Protein AF-A0A660A4K5-F1 (afdb_monomer)

Nearest PDB structures (foldseek):
  3l0a-assembly1_A  TM=9.229E-01  e=5.575E-05  Agathobacter rectalis ATCC 33656
  3zqm-assembly1_H  TM=3.254E-01  e=5.434E+00  Bacillus phage SF6

Secondary structure (DSSP, 8-state):
-HHHHHHHHHHHHHSS----EEEEE-SSSSPPEEEEE---HHHHHHHHHHHHHHHHHHHHHHTTSSPPPP-SSSHHHHHTS--------

Solvent-accessible surface area (backbone atoms only — not comparable to full-atom values): 5670 Å² total; per-residue (Å²): 87,72,61,40,56,52,39,53,54,48,28,72,72,67,75,47,93,73,83,54,66,48,77,46,68,51,94,54,89,80,63,51,78,46,82,46,74,68,78,64,59,67,64,33,49,54,34,50,54,55,43,62,74,45,47,61,59,53,50,33,34,74,73,64,76,38,84,82,81,80,83,71,74,50,70,70,42,57,74,68,47,78,77,75,86,72,83,85,130

Radius of gyration: 20.6 Å; Cα contacts (8 Å, |Δi|>4): 58; chains: 1; bounding box: 62×34×47 Å

Foldseek 3Di:
DVQLVVQVVCCVVPVDGDWDWDWDWDPDVVIDTDIDTDPPPVVSVVVVVVCVVCVVVVVCCVVVVDPDDDPCPDPVNVVPDDPPVDDDD

Mean predicted aligned error: 7.1 Å

Sequence (89 aa):
LQMAAYKTMLEAKYNKPFEPIIYAVTKETPPDTRAIRIQNVDAMQNELDSLAQSIKRLDDVKKGIEKPKPCGKCEYCRQNKLSVRVEIF

Organism: Streptococcus pyogenes (NCBI:txid1314)

Structure (mmCIF, N/CA/C/O backbone):
data_AF-A0A660A4K5-F1
#
_entry.id   AF-A0A660A4K5-F1
#
loop_
_atom_site.group_PDB
_atom_site.id
_atom_site.type_symbol
_atom_site.label_atom_id
_atom_site.label_alt_id
_atom_site.label_comp_id
_atom_site.label_asym_id
_atom_site.label_entity_id
_atom_site.label_seq_id
_atom_site.pdbx_PDB_ins_code
_atom_site.Cartn_x
_atom_site.Cartn_y
_atom_site.Cartn_z
_atom_site.occupancy
_atom_site.B_iso_or_equiv
_atom_site.auth_seq_id
_atom_site.auth_comp_id
_atom_site.auth_asym_id
_atom_site.auth_atom_id
_atom_site.pdbx_PDB_model_num
ATOM 1 N N . LEU A 1 1 ? -0.607 5.221 -2.031 1.00 82.62 1 LEU A N 1
ATOM 2 C CA . LEU A 1 1 ? -0.067 4.886 -0.693 1.00 82.62 1 LEU A CA 1
ATOM 3 C C . LEU A 1 1 ? 1.299 4.186 -0.672 1.00 82.62 1 LEU A C 1
ATOM 5 O O . LEU A 1 1 ? 2.228 4.736 -0.097 1.00 82.62 1 LEU A O 1
ATOM 9 N N . GLN A 1 2 ? 1.445 2.978 -1.243 1.00 87.12 2 GLN A N 1
ATOM 10 C CA . GLN A 1 2 ? 2.622 2.110 -1.017 1.00 87.12 2 GLN A CA 1
ATOM 11 C C . GLN A 1 2 ? 3.968 2.812 -1.267 1.00 87.12 2 GLN A C 1
ATOM 13 O O . GLN A 1 2 ? 4.833 2.814 -0.397 1.00 87.12 2 GLN A O 1
ATOM 18 N N . MET A 1 3 ? 4.129 3.441 -2.433 1.00 91.06 3 MET A N 1
ATOM 19 C CA . MET A 1 3 ? 5.373 4.130 -2.795 1.00 91.06 3 MET A CA 1
ATOM 20 C C . MET A 1 3 ? 5.694 5.299 -1.856 1.00 91.06 3 MET A C 1
ATOM 22 O O . MET A 1 3 ? 6.852 5.470 -1.488 1.00 91.06 3 MET A O 1
ATOM 26 N N . ALA A 1 4 ? 4.678 6.052 -1.421 1.00 90.06 4 ALA A N 1
ATOM 27 C CA . ALA A 1 4 ? 4.843 7.159 -0.483 1.00 90.06 4 ALA A CA 1
ATOM 28 C C . ALA A 1 4 ? 5.376 6.659 0.867 1.00 90.06 4 ALA A C 1
ATOM 30 O O . ALA A 1 4 ? 6.387 7.156 1.350 1.00 90.06 4 ALA A O 1
ATOM 31 N N . ALA A 1 5 ? 4.774 5.597 1.416 1.00 90.88 5 ALA A N 1
ATOM 32 C CA . ALA A 1 5 ? 5.219 4.997 2.672 1.00 90.88 5 ALA A CA 1
ATOM 33 C C . ALA A 1 5 ? 6.674 4.495 2.595 1.00 90.88 5 ALA A C 1
ATOM 35 O O . ALA A 1 5 ? 7.478 4.795 3.476 1.00 90.88 5 ALA A O 1
ATOM 36 N N . TYR A 1 6 ? 7.041 3.767 1.531 1.00 91.94 6 TYR A N 1
ATOM 37 C CA . TYR A 1 6 ? 8.417 3.286 1.354 1.00 91.94 6 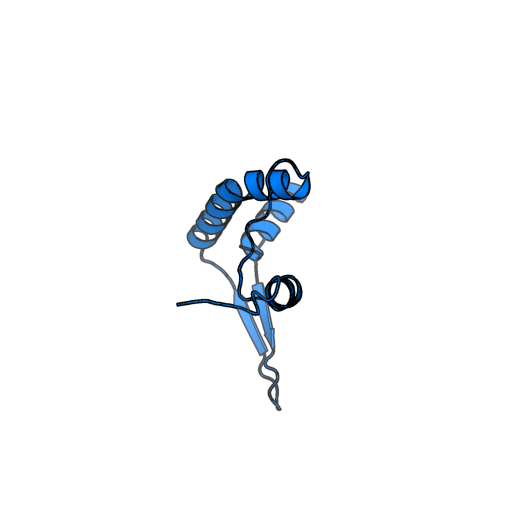TYR A CA 1
ATOM 38 C C . TYR A 1 6 ? 9.420 4.422 1.194 1.00 91.94 6 TYR A C 1
ATOM 40 O O . TYR A 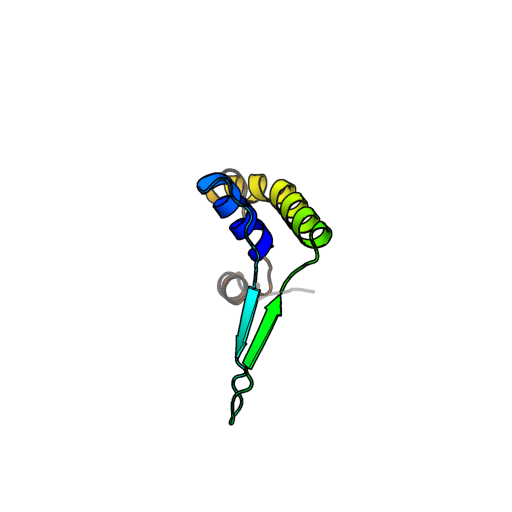1 6 ? 10.462 4.392 1.846 1.00 91.94 6 TYR A O 1
ATOM 48 N N . LYS A 1 7 ? 9.105 5.422 0.365 1.00 91.50 7 LYS A N 1
ATOM 49 C CA . LYS A 1 7 ? 9.956 6.596 0.176 1.00 91.50 7 LYS A CA 1
ATOM 50 C C . LYS A 1 7 ? 10.230 7.275 1.519 1.00 91.50 7 LYS A C 1
ATOM 52 O O . LYS A 1 7 ? 11.390 7.397 1.894 1.00 91.50 7 LYS A O 1
ATOM 57 N N . THR A 1 8 ? 9.187 7.598 2.286 1.00 91.19 8 THR A N 1
ATOM 58 C CA . THR A 1 8 ? 9.322 8.252 3.597 1.00 91.19 8 THR A CA 1
ATOM 59 C C . THR A 1 8 ? 10.179 7.437 4.569 1.00 91.19 8 THR A C 1
ATOM 61 O O . THR A 1 8 ? 11.080 7.986 5.198 1.00 91.19 8 THR A O 1
ATOM 64 N N . MET A 1 9 ? 9.955 6.122 4.678 1.00 93.62 9 MET A N 1
ATOM 65 C CA . MET A 1 9 ? 10.746 5.268 5.578 1.00 93.62 9 MET A CA 1
ATOM 66 C C . MET A 1 9 ? 12.222 5.175 5.164 1.00 93.62 9 MET A C 1
ATOM 68 O O . MET A 1 9 ? 13.106 5.163 6.020 1.00 93.62 9 MET A O 1
ATOM 72 N N . LEU A 1 10 ? 12.502 5.084 3.861 1.00 95.19 10 LEU A N 1
ATOM 73 C CA . LEU A 1 10 ? 13.867 4.981 3.344 1.00 95.19 10 LEU A CA 1
ATOM 74 C C . LEU A 1 10 ? 14.620 6.306 3.473 1.00 95.19 10 LEU A C 1
ATOM 76 O O . LEU A 1 10 ? 15.770 6.306 3.909 1.00 95.19 10 LEU A O 1
ATOM 80 N N . GLU A 1 11 ? 13.974 7.425 3.154 1.00 94.94 11 GLU A N 1
ATOM 81 C CA . GLU A 1 11 ? 14.550 8.761 3.320 1.00 94.94 11 GLU A CA 1
ATOM 82 C C . GLU A 1 11 ? 14.849 9.045 4.798 1.00 94.94 11 GLU A C 1
ATOM 84 O O . GLU A 1 11 ? 15.953 9.484 5.113 1.00 94.94 11 GLU A O 1
ATOM 89 N N . ALA A 1 12 ? 13.944 8.679 5.715 1.00 94.69 12 ALA A N 1
ATOM 90 C CA . ALA A 1 12 ? 14.170 8.807 7.157 1.00 94.69 12 ALA A CA 1
ATOM 91 C C . ALA A 1 12 ? 15.331 7.933 7.667 1.00 94.69 12 ALA A C 1
ATOM 93 O O . ALA A 1 12 ? 16.082 8.348 8.547 1.00 94.69 12 ALA A O 1
ATOM 94 N N . LYS A 1 13 ? 15.500 6.721 7.121 1.00 97.12 13 LYS A N 1
ATOM 95 C CA . LYS A 1 13 ? 16.556 5.788 7.542 1.00 97.12 13 LYS A CA 1
ATOM 96 C C . LYS A 1 13 ? 17.938 6.155 7.000 1.00 97.12 13 LYS A C 1
ATO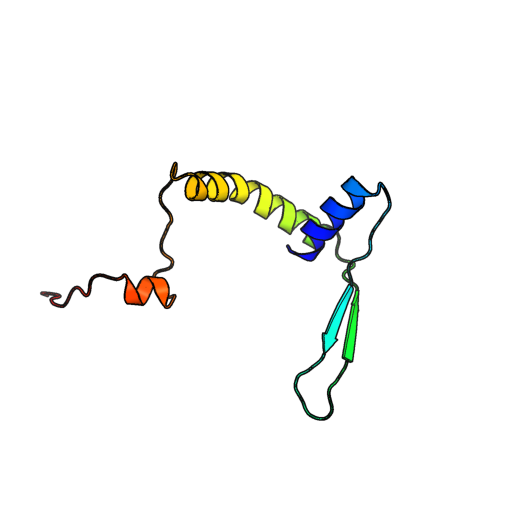M 98 O O . LYS A 1 13 ? 18.932 5.970 7.696 1.00 97.12 13 LYS A O 1
ATOM 103 N N . TYR A 1 14 ? 18.012 6.588 5.745 1.00 96.69 14 TYR A N 1
ATOM 104 C CA . TYR A 1 14 ? 19.278 6.762 5.024 1.00 96.69 14 TYR A CA 1
ATOM 105 C C . TYR A 1 14 ? 19.646 8.226 4.766 1.00 96.69 14 TYR A C 1
ATOM 107 O O . TYR A 1 14 ? 20.709 8.477 4.203 1.00 96.69 14 TYR A O 1
ATOM 115 N N . ASN A 1 15 ? 18.786 9.172 5.154 1.00 94.81 15 ASN A N 1
ATOM 116 C CA . ASN A 1 15 ? 18.992 10.614 5.030 1.00 94.81 15 ASN A CA 1
ATOM 117 C C . ASN A 1 15 ? 19.427 11.055 3.618 1.00 94.81 15 ASN A C 1
AT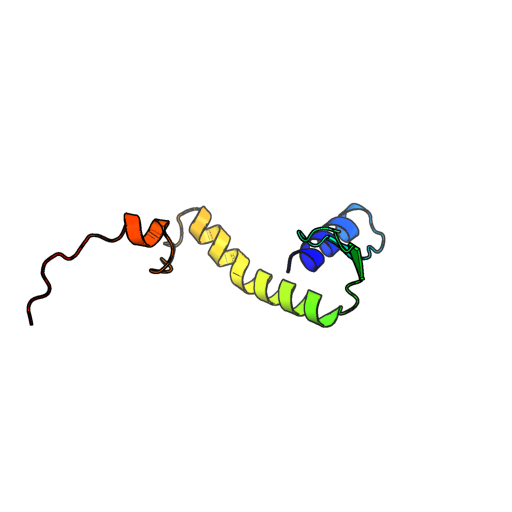OM 119 O O . ASN A 1 15 ? 20.323 11.881 3.446 1.00 94.81 15 ASN A O 1
ATOM 123 N N . LYS A 1 16 ? 18.816 10.451 2.593 1.00 94.88 16 LYS A N 1
ATOM 124 C CA . LYS A 1 16 ? 19.064 10.728 1.172 1.00 94.88 16 LYS A CA 1
ATOM 125 C C . LYS A 1 16 ? 17.768 10.571 0.377 1.00 94.88 16 LYS A C 1
ATOM 127 O O . LYS A 1 16 ? 16.952 9.751 0.795 1.00 94.88 16 LYS A O 1
ATOM 132 N N . PRO A 1 17 ? 17.587 11.276 -0.752 1.00 90.19 17 PRO A N 1
ATOM 133 C CA . PRO A 1 17 ? 16.370 11.173 -1.551 1.00 90.19 17 PRO A CA 1
ATOM 134 C C . PRO A 1 17 ? 16.239 9.800 -2.223 1.00 90.19 17 PRO A C 1
ATOM 136 O O . PRO A 1 17 ? 17.236 9.209 -2.650 1.00 90.19 17 PRO A O 1
ATOM 139 N N . PHE A 1 18 ? 15.002 9.314 -2.357 1.00 91.38 18 PHE A N 1
ATOM 140 C CA . PHE A 1 18 ? 14.678 8.087 -3.090 1.00 91.38 18 PHE A CA 1
ATOM 141 C C . PHE A 1 18 ? 13.612 8.324 -4.157 1.00 91.38 18 PHE A C 1
ATOM 143 O O . PHE A 1 18 ? 12.652 9.072 -3.966 1.00 91.38 18 PHE A O 1
ATOM 150 N N . GLU A 1 19 ? 13.760 7.613 -5.274 1.00 90.44 19 GLU A N 1
ATOM 151 C CA . GLU A 1 19 ? 12.841 7.680 -6.401 1.00 90.44 19 GLU A CA 1
ATOM 152 C C . GLU A 1 19 ? 12.075 6.359 -6.577 1.00 90.44 19 GLU A C 1
ATOM 154 O O . GLU A 1 19 ? 12.687 5.327 -6.866 1.00 90.44 19 GLU A O 1
ATOM 159 N N . PRO A 1 20 ? 10.742 6.360 -6.399 1.00 91.06 20 PRO A N 1
ATOM 160 C CA . PRO A 1 20 ? 9.935 5.164 -6.584 1.00 91.06 20 PRO A CA 1
ATOM 161 C C . PRO A 1 20 ? 9.699 4.862 -8.070 1.00 91.06 20 PRO A C 1
ATOM 163 O O . PRO A 1 20 ? 9.215 5.704 -8.835 1.00 91.06 20 PRO A O 1
ATOM 166 N N . ILE A 1 21 ? 9.981 3.618 -8.460 1.00 92.19 21 ILE A N 1
ATOM 167 C CA . ILE A 1 21 ? 9.753 3.092 -9.809 1.00 92.19 21 ILE A CA 1
ATOM 168 C C . ILE A 1 21 ? 8.961 1.789 -9.698 1.00 92.19 21 ILE A C 1
ATOM 170 O O . ILE A 1 21 ? 9.333 0.890 -8.946 1.00 92.19 21 ILE A O 1
ATOM 174 N N . ILE A 1 22 ? 7.882 1.675 -10.471 1.00 93.25 22 ILE A N 1
ATOM 175 C CA . ILE A 1 22 ? 7.164 0.416 -10.675 1.00 93.25 22 ILE A CA 1
ATOM 176 C C . ILE A 1 22 ? 7.714 -0.224 -11.945 1.00 93.25 22 ILE A C 1
ATOM 178 O O . ILE A 1 22 ? 7.599 0.351 -13.023 1.00 93.25 22 ILE A O 1
ATOM 182 N N . TYR A 1 23 ? 8.289 -1.417 -11.828 1.00 95.44 23 TYR A N 1
ATOM 183 C CA . TYR A 1 23 ? 8.659 -2.224 -12.988 1.00 95.44 23 TYR A CA 1
ATOM 184 C C . TYR A 1 23 ? 7.550 -3.245 -13.255 1.00 95.44 23 TYR A C 1
ATOM 186 O O . TYR A 1 23 ? 7.396 -4.218 -12.518 1.00 95.44 23 TYR A O 1
ATOM 194 N N . ALA A 1 24 ? 6.718 -2.965 -14.254 1.00 95.94 24 ALA A N 1
ATOM 195 C CA . ALA A 1 24 ? 5.559 -3.769 -14.610 1.00 95.94 24 ALA A CA 1
ATOM 196 C C . ALA A 1 24 ? 5.916 -4.777 -15.707 1.00 95.94 24 ALA A C 1
ATOM 198 O O . ALA A 1 24 ? 6.605 -4.436 -16.666 1.00 95.94 24 ALA A O 1
ATOM 199 N N . VAL A 1 25 ? 5.401 -6.000 -15.572 1.00 97.06 25 VAL A N 1
ATOM 200 C CA . VAL A 1 25 ? 5.520 -7.073 -16.565 1.00 97.06 25 VAL A CA 1
ATOM 201 C C . VAL A 1 25 ? 4.123 -7.620 -16.836 1.00 97.06 25 VAL A C 1
ATOM 203 O O . VAL A 1 25 ? 3.407 -7.969 -15.891 1.00 97.06 25 VAL A O 1
ATOM 206 N N . THR A 1 26 ? 3.705 -7.660 -18.100 1.00 97.12 26 THR A N 1
ATOM 207 C CA . THR A 1 26 ? 2.405 -8.229 -18.474 1.00 97.12 26 THR A CA 1
ATOM 208 C C . THR A 1 26 ? 2.470 -9.757 -18.467 1.00 97.12 26 THR A C 1
ATOM 210 O O . THR A 1 26 ? 3.530 -10.364 -18.605 1.00 97.12 26 THR A O 1
ATOM 213 N N . LYS A 1 27 ? 1.320 -10.405 -18.255 1.00 97.19 27 LYS A N 1
ATOM 214 C CA . LYS A 1 27 ? 1.208 -11.876 -18.217 1.00 97.19 27 LYS A CA 1
ATOM 215 C C . LYS A 1 27 ? 0.860 -12.483 -19.582 1.00 97.19 27 LYS A C 1
ATOM 217 O O . LYS A 1 27 ? 0.440 -13.635 -19.643 1.00 97.19 27 LYS A O 1
ATOM 222 N N . GLU A 1 28 ? 0.957 -11.701 -20.652 1.00 95.81 28 GLU A N 1
ATOM 223 C CA . GLU A 1 28 ? 0.695 -12.168 -22.011 1.00 95.81 28 GLU A CA 1
ATOM 224 C C . GLU A 1 28 ? 1.926 -12.874 -22.603 1.00 95.81 28 GLU A C 1
ATOM 226 O O . GLU A 1 28 ? 3.010 -12.864 -22.020 1.00 95.81 28 GLU A O 1
ATOM 231 N N . THR A 1 29 ? 1.753 -13.561 -23.733 1.00 94.62 29 THR A N 1
ATOM 232 C CA . THR A 1 29 ? 2.844 -14.244 -24.442 1.00 94.62 29 THR A CA 1
ATOM 233 C C . THR A 1 29 ? 2.904 -13.703 -25.871 1.00 94.62 29 THR A C 1
ATOM 235 O O . THR A 1 29 ? 1.978 -13.975 -26.636 1.00 94.62 29 THR A O 1
ATOM 238 N N . PRO A 1 30 ? 3.956 -12.951 -26.251 1.00 92.75 30 PRO A N 1
ATOM 239 C CA . PRO A 1 30 ? 5.146 -12.604 -25.458 1.00 92.75 30 PRO A CA 1
ATOM 240 C C . PRO A 1 30 ? 4.870 -11.532 -24.381 1.00 92.75 30 PRO A C 1
ATOM 242 O O . PRO A 1 30 ? 3.984 -10.709 -24.580 1.00 92.75 30 PRO A O 1
ATOM 245 N N . PRO A 1 31 ? 5.622 -11.505 -23.264 1.00 95.31 31 PRO A N 1
ATOM 246 C CA . PRO A 1 31 ? 5.435 -10.497 -22.220 1.00 95.31 31 PRO A CA 1
ATOM 247 C C . PRO A 1 31 ? 5.937 -9.108 -22.649 1.00 95.31 31 PRO A C 1
ATOM 249 O O . PRO A 1 31 ? 6.973 -8.986 -23.302 1.00 95.31 31 PRO A O 1
ATOM 252 N N . ASP A 1 32 ? 5.242 -8.064 -22.196 1.00 96.19 32 ASP A N 1
ATOM 253 C CA . ASP A 1 32 ? 5.651 -6.656 -22.269 1.00 96.19 32 ASP A CA 1
ATOM 254 C C . ASP A 1 32 ? 6.244 -6.205 -20.923 1.00 96.19 32 ASP A C 1
ATOM 256 O O . ASP A 1 32 ? 5.808 -6.649 -19.856 1.00 96.19 32 ASP A O 1
ATOM 260 N N . THR A 1 33 ? 7.234 -5.307 -20.956 1.00 96.12 33 THR A N 1
ATOM 261 C CA . THR A 1 33 ? 7.886 -4.769 -19.752 1.00 96.12 33 THR A CA 1
ATOM 262 C C . THR A 1 33 ? 7.952 -3.247 -19.787 1.00 96.12 33 THR A C 1
ATOM 264 O O . THR A 1 33 ? 8.321 -2.645 -20.793 1.00 96.12 33 THR A O 1
ATOM 267 N N . ARG A 1 34 ? 7.604 -2.597 -18.669 1.00 96.19 34 ARG A N 1
ATOM 268 C CA . ARG A 1 34 ? 7.598 -1.130 -18.553 1.00 96.19 34 ARG A CA 1
ATOM 269 C C . ARG A 1 34 ? 8.100 -0.655 -17.196 1.00 96.19 34 ARG A C 1
ATOM 271 O O . ARG A 1 34 ? 7.627 -1.106 -16.157 1.00 96.19 34 ARG A O 1
ATOM 278 N N . ALA A 1 35 ? 9.004 0.324 -17.211 1.00 94.81 35 ALA A N 1
ATOM 279 C CA . ALA A 1 35 ? 9.402 1.075 -16.025 1.00 94.81 35 ALA A CA 1
ATOM 280 C C . ALA A 1 35 ? 8.549 2.346 -15.903 1.00 94.81 35 ALA A C 1
ATOM 282 O O . ALA A 1 35 ? 8.557 3.202 -16.786 1.00 94.81 35 ALA A O 1
ATOM 283 N N . ILE A 1 36 ? 7.813 2.473 -14.803 1.00 91.56 36 ILE A N 1
ATOM 284 C CA . ILE A 1 36 ? 6.904 3.585 -14.530 1.00 91.56 36 ILE A CA 1
ATOM 285 C C . ILE A 1 36 ? 7.454 4.366 -13.341 1.00 91.56 36 ILE A C 1
ATOM 287 O O . ILE A 1 36 ? 7.413 3.912 -12.196 1.00 91.56 36 ILE A O 1
ATOM 291 N N . ARG A 1 37 ? 7.973 5.557 -13.626 1.00 90.81 37 ARG A N 1
ATOM 292 C CA . ARG A 1 37 ? 8.496 6.489 -12.626 1.00 90.81 37 ARG A CA 1
ATOM 293 C C . ARG A 1 37 ? 7.356 7.330 -12.056 1.00 90.81 37 ARG A C 1
ATOM 295 O O . ARG A 1 37 ? 6.653 8.005 -12.807 1.00 90.81 37 ARG A O 1
ATOM 302 N N . ILE A 1 38 ? 7.185 7.323 -10.736 1.00 84.69 38 ILE A N 1
ATOM 303 C CA . ILE A 1 38 ? 6.111 8.074 -10.074 1.00 84.69 38 ILE A CA 1
ATOM 304 C C . ILE A 1 38 ? 6.646 9.433 -9.614 1.00 84.69 38 ILE A C 1
ATOM 306 O O . ILE A 1 38 ? 7.351 9.523 -8.615 1.00 84.69 38 ILE A O 1
ATOM 310 N N . GLN A 1 39 ? 6.302 10.493 -10.350 1.00 79.81 39 GLN A N 1
ATOM 311 C CA . GLN A 1 39 ? 6.787 11.859 -10.085 1.00 79.81 39 GLN A CA 1
ATOM 312 C C . GLN A 1 39 ? 5.779 12.741 -9.334 1.00 79.81 39 GLN A C 1
ATOM 314 O O . GLN 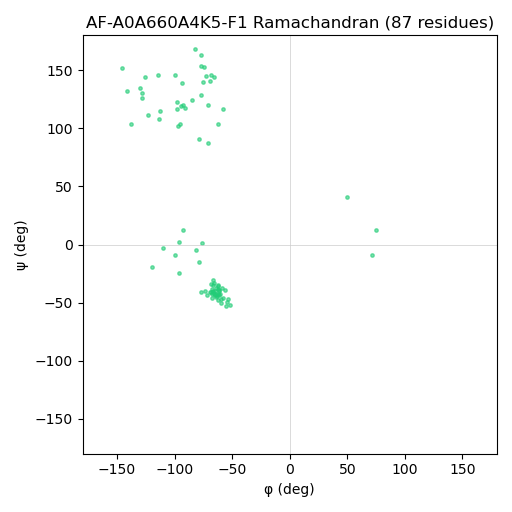A 1 39 ? 6.120 13.844 -8.921 1.00 79.81 39 GLN A O 1
ATOM 319 N N . ASN A 1 40 ? 4.537 12.284 -9.156 1.00 82.12 40 ASN A N 1
ATOM 320 C CA . ASN A 1 40 ? 3.488 13.089 -8.534 1.00 82.12 40 ASN A CA 1
ATOM 321 C C . ASN A 1 40 ? 3.646 13.108 -7.003 1.00 82.12 40 ASN A C 1
ATOM 323 O O . ASN A 1 40 ? 3.148 12.224 -6.303 1.00 82.12 40 ASN A O 1
ATOM 327 N N . VAL A 1 41 ? 4.384 14.102 -6.504 1.00 75.81 41 VAL A N 1
ATOM 328 C CA . VAL A 1 41 ? 4.673 14.284 -5.074 1.00 75.81 41 VAL A CA 1
ATOM 329 C C . VAL A 1 41 ? 3.411 14.626 -4.283 1.00 75.81 41 VAL A C 1
ATOM 331 O O . VAL A 1 41 ? 3.198 14.042 -3.222 1.00 75.81 41 VAL A O 1
ATOM 334 N N . ASP A 1 42 ? 2.538 15.472 -4.826 1.00 80.31 42 ASP A N 1
ATOM 335 C CA . ASP A 1 42 ? 1.306 15.891 -4.148 1.00 80.31 42 ASP A CA 1
ATOM 336 C C . ASP A 1 42 ? 0.360 14.708 -3.924 1.00 80.31 42 ASP A C 1
ATOM 338 O O . ASP A 1 42 ? -0.174 14.517 -2.832 1.00 80.31 42 ASP A O 1
ATOM 342 N N . ALA A 1 43 ? 0.214 13.834 -4.925 1.00 79.44 43 ALA A N 1
ATOM 343 C CA . ALA A 1 43 ? -0.562 12.606 -4.776 1.00 79.44 43 ALA A CA 1
ATOM 344 C C . ALA A 1 43 ? 0.027 11.668 -3.710 1.00 79.44 43 ALA A C 1
ATOM 346 O O . ALA A 1 43 ? -0.722 11.001 -3.000 1.00 79.44 43 ALA A O 1
ATOM 347 N N . MET A 1 44 ? 1.356 11.613 -3.568 1.00 83.56 44 MET A N 1
ATOM 348 C CA . MET A 1 44 ? 1.994 10.825 -2.510 1.00 83.56 44 MET A CA 1
ATOM 349 C C . MET A 1 44 ? 1.723 11.408 -1.122 1.00 83.56 44 MET A C 1
ATOM 351 O O . MET A 1 44 ? 1.450 10.637 -0.202 1.00 83.56 44 MET A O 1
ATOM 355 N N . GLN A 1 45 ? 1.757 12.733 -0.977 1.00 85.94 45 GLN A N 1
ATOM 356 C CA . GLN A 1 45 ? 1.478 13.391 0.297 1.00 85.94 45 GLN A CA 1
ATOM 357 C C . GLN A 1 45 ? 0.011 13.223 0.711 1.00 85.94 45 GLN A C 1
ATOM 359 O O . GLN A 1 45 ? -0.257 12.789 1.828 1.00 85.94 45 GLN A O 1
ATOM 364 N N . ASN A 1 46 ? -0.932 13.431 -0.212 1.00 87.88 46 ASN A N 1
ATOM 365 C CA . ASN A 1 46 ? -2.365 13.251 0.051 1.00 87.88 46 ASN A CA 1
ATOM 366 C C . ASN A 1 46 ? -2.696 11.838 0.565 1.00 87.88 46 ASN A C 1
ATOM 368 O O . ASN A 1 46 ? -3.522 11.650 1.460 1.00 87.88 46 ASN A O 1
ATOM 372 N N . GLU A 1 47 ? -2.029 10.822 0.015 1.00 86.75 47 GLU A N 1
ATOM 373 C CA . GLU A 1 47 ? -2.173 9.433 0.453 1.00 86.75 47 GLU A CA 1
ATOM 374 C C . GLU A 1 47 ? -1.625 9.206 1.872 1.00 86.75 47 GLU A C 1
ATOM 376 O O . GLU A 1 47 ? -2.224 8.461 2.650 1.00 86.75 47 GLU A O 1
ATOM 381 N N . LEU A 1 48 ? -0.505 9.845 2.227 1.00 88.75 48 LEU A N 1
ATOM 382 C CA . LEU A 1 48 ? 0.050 9.790 3.584 1.00 88.75 48 LEU A CA 1
ATOM 383 C C . LEU A 1 48 ? -0.863 10.491 4.594 1.00 88.75 48 LEU A C 1
ATOM 385 O O . LEU A 1 48 ? -1.073 9.959 5.684 1.00 88.75 48 LEU A O 1
ATOM 389 N N . ASP A 1 49 ? -1.454 11.623 4.224 1.00 89.56 49 ASP A N 1
ATOM 390 C CA . ASP A 1 49 ? -2.3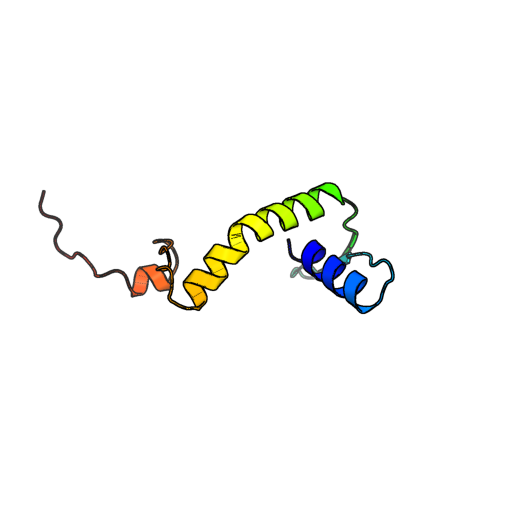74 12.363 5.090 1.00 89.56 49 ASP A CA 1
ATOM 391 C C . ASP A 1 49 ? -3.652 11.551 5.353 1.00 89.56 49 ASP A C 1
ATOM 393 O O . ASP A 1 49 ? -4.105 11.427 6.495 1.00 89.56 49 ASP A O 1
ATOM 397 N N . SER A 1 50 ? -4.193 10.903 4.317 1.00 88.94 50 SER A N 1
ATOM 398 C CA . SER A 1 50 ? -5.323 9.976 4.457 1.00 88.94 50 SER A CA 1
ATOM 399 C C . SER A 1 50 ? -4.981 8.775 5.352 1.00 88.94 50 SER A C 1
ATOM 401 O O . SER A 1 50 ? -5.788 8.358 6.196 1.00 88.94 50 SER A O 1
ATOM 403 N N . LEU A 1 51 ? -3.760 8.240 5.232 1.00 89.25 51 LEU A N 1
ATOM 404 C CA . LEU A 1 51 ? -3.275 7.184 6.118 1.00 89.25 51 LEU A CA 1
ATOM 405 C C . LEU A 1 51 ? -3.179 7.674 7.567 1.00 89.25 51 LEU A C 1
ATOM 407 O O . LEU A 1 51 ? -3.632 6.964 8.463 1.00 89.25 51 LEU A O 1
ATOM 411 N N . ALA A 1 52 ? -2.643 8.872 7.808 1.00 88.25 52 ALA A N 1
ATOM 412 C CA . ALA A 1 52 ? -2.500 9.438 9.148 1.00 88.25 52 ALA A CA 1
ATOM 413 C C . ALA A 1 52 ? -3.854 9.576 9.864 1.00 88.25 52 ALA A C 1
ATOM 415 O O . ALA A 1 52 ? -3.960 9.275 11.053 1.00 88.25 52 ALA A O 1
ATOM 416 N N . GLN A 1 53 ? -4.915 9.928 9.134 1.00 88.06 53 GLN A N 1
ATOM 417 C CA . GLN A 1 53 ? -6.281 9.973 9.674 1.00 88.06 53 GLN A CA 1
ATOM 418 C C . GLN A 1 53 ? -6.825 8.581 10.042 1.00 88.06 53 GLN A C 1
ATOM 420 O O . GLN A 1 53 ? -7.624 8.437 10.967 1.00 88.06 53 GLN A O 1
ATOM 425 N N . SER A 1 54 ? -6.385 7.541 9.334 1.00 88.19 54 SER A N 1
ATOM 426 C CA . SER A 1 54 ? -6.923 6.180 9.449 1.00 88.19 54 SER A CA 1
ATOM 427 C C . SER A 1 54 ? -6.123 5.279 10.398 1.00 88.19 54 SER A C 1
ATOM 429 O O . SER A 1 54 ? -6.665 4.311 10.941 1.00 88.19 54 SER A O 1
ATOM 431 N N . ILE A 1 55 ? -4.836 5.573 10.608 1.00 91.94 55 ILE A N 1
ATOM 432 C CA . ILE A 1 55 ? -3.893 4.671 11.283 1.00 91.94 55 ILE A CA 1
ATOM 433 C C . ILE A 1 55 ? -4.229 4.462 12.759 1.00 91.94 55 ILE A C 1
ATOM 435 O O . ILE A 1 55 ? -4.106 3.344 13.256 1.00 91.94 55 ILE A O 1
ATOM 439 N N . LYS A 1 56 ? -4.736 5.500 13.438 1.00 92.56 56 LYS A N 1
ATOM 440 C CA . LYS A 1 56 ? -5.163 5.405 14.839 1.00 92.56 56 LYS A CA 1
ATOM 441 C C . LYS A 1 56 ? -6.267 4.364 14.999 1.00 92.56 56 LYS A C 1
ATOM 443 O O . LYS A 1 56 ? -6.154 3.457 15.812 1.00 92.56 56 LYS A O 1
ATOM 448 N N . ARG A 1 57 ? -7.308 4.460 14.170 1.00 93.94 57 ARG A N 1
ATOM 449 C CA . ARG A 1 57 ? -8.422 3.511 14.185 1.00 93.94 57 ARG A CA 1
ATOM 450 C C . ARG A 1 57 ? -7.963 2.092 13.856 1.00 93.94 57 ARG A C 1
ATOM 452 O O . ARG A 1 57 ? -8.443 1.133 14.451 1.00 93.94 57 ARG A O 1
ATOM 459 N N . LEU A 1 58 ? -7.044 1.946 12.902 1.00 93.38 58 LEU A N 1
ATOM 460 C CA . LEU A 1 58 ? -6.482 0.643 12.556 1.00 93.38 58 LEU A CA 1
ATOM 461 C C . LEU A 1 58 ? -5.753 0.005 13.749 1.00 93.38 58 LEU A C 1
ATOM 463 O O . LEU A 1 58 ? -5.943 -1.185 14.002 1.00 93.38 58 LEU A O 1
ATOM 467 N N . ASP A 1 59 ? -4.965 0.783 14.492 1.00 95.25 59 ASP A N 1
ATOM 468 C CA . ASP A 1 59 ? -4.272 0.318 15.698 1.00 95.25 59 ASP A CA 1
ATOM 469 C C . ASP A 1 59 ? -5.250 -0.000 16.844 1.00 95.25 59 ASP A C 1
ATOM 471 O O . ASP A 1 59 ? -5.144 -1.059 17.464 1.00 95.25 59 ASP A O 1
ATOM 475 N N . ASP A 1 60 ? -6.265 0.842 17.057 1.00 96.81 60 ASP A N 1
ATOM 476 C CA . ASP A 1 60 ? -7.318 0.621 18.057 1.00 96.81 60 ASP A CA 1
ATOM 477 C C . ASP A 1 60 ? -8.094 -0.683 17.781 1.00 96.81 60 ASP A C 1
ATOM 479 O O . ASP A 1 60 ? -8.325 -1.479 18.694 1.00 96.81 60 ASP A O 1
ATOM 483 N N . VAL A 1 61 ? -8.436 -0.963 16.516 1.00 96.50 61 VAL A N 1
ATOM 484 C CA . VAL A 1 61 ? -9.065 -2.234 16.114 1.00 96.50 61 VAL A CA 1
ATOM 485 C C . VAL A 1 61 ? -8.119 -3.416 16.326 1.00 96.50 61 VAL A C 1
ATOM 487 O O . VAL A 1 61 ? -8.532 -4.453 16.844 1.00 96.50 61 VAL A O 1
ATOM 490 N N . LYS A 1 62 ? -6.837 -3.273 15.967 1.00 95.12 62 LYS A N 1
ATOM 491 C CA . LYS A 1 62 ? -5.823 -4.325 16.145 1.00 95.12 62 LYS A CA 1
ATOM 492 C C . LYS A 1 62 ? -5.606 -4.679 17.621 1.00 95.12 62 LYS A C 1
ATOM 494 O O . LYS A 1 62 ? -5.385 -5.845 17.935 1.00 95.12 62 LYS A O 1
ATOM 499 N N . LYS A 1 63 ? -5.678 -3.691 18.516 1.00 96.81 63 LYS A N 1
ATOM 500 C CA . LYS A 1 63 ? -5.563 -3.858 19.974 1.00 96.81 63 LYS A CA 1
ATOM 501 C C . LYS A 1 63 ? -6.863 -4.323 20.642 1.00 96.81 63 LYS A C 1
ATOM 503 O O . LYS A 1 63 ? -6.863 -4.567 21.844 1.00 96.81 63 LYS A O 1
ATOM 508 N N . GLY A 1 64 ? -7.962 -4.436 19.893 1.00 95.19 64 GLY A N 1
ATOM 509 C CA . GLY A 1 64 ? -9.279 -4.799 20.424 1.00 95.19 64 GLY A CA 1
ATOM 510 C C . GLY A 1 64 ? -9.983 -3.678 21.199 1.00 95.19 64 GLY A C 1
ATOM 511 O O . GLY A 1 64 ? -10.979 -3.943 21.865 1.00 95.19 64 GLY A O 1
ATOM 512 N N . ILE A 1 65 ? -9.487 -2.439 21.111 1.00 97.12 65 ILE A N 1
ATOM 513 C CA . ILE A 1 65 ? -10.080 -1.249 21.741 1.00 97.12 65 ILE A CA 1
ATOM 514 C C . ILE A 1 65 ? -11.354 -0.833 20.988 1.00 97.12 65 ILE A C 1
ATOM 516 O O . ILE A 1 65 ? -12.361 -0.492 21.605 1.00 97.12 65 ILE A O 1
ATOM 520 N N . GLU A 1 66 ? -11.337 -0.903 19.652 1.00 95.69 66 GLU A N 1
ATOM 521 C CA . GLU A 1 66 ? -12.506 -0.670 18.791 1.00 95.69 66 GLU A CA 1
ATOM 522 C C . GLU A 1 66 ? -12.904 -1.964 18.057 1.00 95.69 66 GLU A C 1
ATOM 524 O O . GLU A 1 66 ? -12.057 -2.763 17.660 1.00 95.69 66 GLU A O 1
ATOM 529 N N . LYS A 1 67 ? -14.205 -2.181 17.819 1.00 94.06 67 LYS A N 1
ATOM 530 C CA . LYS A 1 67 ? -14.670 -3.317 17.009 1.00 94.06 67 LYS A CA 1
ATOM 531 C C . LYS A 1 67 ? -14.425 -3.084 15.507 1.00 94.06 67 LYS A C 1
ATOM 533 O O . LYS A 1 67 ? -14.705 -1.993 15.000 1.00 94.06 67 LYS A O 1
ATOM 538 N N . PRO A 1 68 ? -13.992 -4.108 14.746 1.00 93.25 68 PRO A N 1
ATOM 539 C CA . PRO A 1 68 ? -13.891 -4.004 13.296 1.00 93.25 68 PRO A CA 1
ATOM 540 C C . PRO A 1 68 ? -15.278 -3.837 12.661 1.00 93.25 68 PRO A C 1
ATOM 542 O O . PRO A 1 68 ? -16.258 -4.447 13.087 1.00 93.25 68 PRO A O 1
ATOM 545 N N . LYS A 1 69 ? -15.353 -3.037 11.591 1.00 92.06 69 LYS A N 1
ATOM 546 C CA . LYS A 1 69 ? -16.566 -2.905 10.770 1.00 92.06 69 LYS A CA 1
ATOM 547 C C . LYS A 1 69 ? -16.512 -3.942 9.638 1.00 92.06 69 LYS A C 1
ATOM 549 O O . LYS A 1 69 ? -15.585 -3.865 8.827 1.00 92.06 69 LYS A O 1
ATOM 554 N N . PRO A 1 70 ? -17.450 -4.903 9.557 1.00 90.44 70 PRO A N 1
ATOM 555 C CA . PRO A 1 70 ? -17.446 -5.898 8.489 1.00 90.44 70 PRO A CA 1
ATOM 556 C C . PRO A 1 70 ? -17.784 -5.243 7.144 1.00 90.44 70 PRO A C 1
ATOM 558 O O . PRO A 1 70 ? -18.671 -4.396 7.067 1.00 90.44 70 PRO A O 1
ATOM 561 N N . CYS A 1 71 ? -17.122 -5.657 6.060 1.00 92.06 71 CYS A N 1
ATOM 562 C CA . CYS A 1 71 ? -17.422 -5.119 4.726 1.00 92.06 71 CYS A CA 1
ATOM 563 C C . CYS A 1 71 ? -18.683 -5.737 4.096 1.00 92.06 71 CYS A C 1
ATOM 565 O O . CYS A 1 71 ? -19.174 -5.237 3.088 1.00 92.06 71 CYS A O 1
ATOM 567 N N . GLY A 1 72 ? -19.172 -6.862 4.634 1.00 89.19 72 GLY A N 1
ATOM 568 C CA . GLY A 1 72 ? -20.407 -7.534 4.210 1.00 89.19 72 GLY A CA 1
ATOM 569 C C . GLY A 1 72 ? -20.358 -8.244 2.850 1.00 89.19 72 GLY A C 1
ATOM 570 O O . GLY A 1 72 ? -21.294 -8.987 2.542 1.00 89.19 72 GLY A O 1
ATOM 571 N N . LYS A 1 73 ? -19.282 -8.045 2.072 1.00 91.75 73 LYS A N 1
ATOM 572 C CA . LYS A 1 73 ? -19.132 -8.510 0.681 1.00 91.75 73 LYS A CA 1
ATOM 573 C C . LYS A 1 73 ? -17.962 -9.468 0.424 1.00 91.75 73 LYS A C 1
ATOM 575 O O . LYS A 1 73 ? -17.977 -10.164 -0.585 1.00 91.75 73 LYS A O 1
ATOM 580 N N . CYS A 1 74 ? -16.949 -9.522 1.294 1.00 92.62 74 CYS A N 1
ATOM 581 C CA . CYS A 1 74 ? -15.825 -10.449 1.116 1.00 92.62 74 CYS A CA 1
ATOM 582 C C . CYS A 1 74 ? -16.203 -11.885 1.509 1.00 92.62 74 CYS A C 1
ATOM 584 O O . CYS A 1 74 ? -17.196 -12.112 2.202 1.00 92.62 74 CYS A O 1
ATOM 586 N N . GLU A 1 75 ? -15.401 -12.860 1.077 1.00 93.62 75 GLU A N 1
ATOM 587 C CA . GLU A 1 75 ? -15.581 -14.273 1.430 1.00 93.62 75 GLU A CA 1
ATOM 588 C C . GLU A 1 75 ? -15.659 -14.490 2.945 1.00 93.62 75 GLU A C 1
ATOM 590 O O . GLU A 1 75 ? -16.618 -15.095 3.416 1.00 93.62 75 GLU A O 1
ATOM 595 N N . TYR A 1 76 ? -14.740 -13.888 3.706 1.00 92.19 76 TYR A N 1
ATOM 596 C CA . TYR A 1 76 ? -14.747 -13.952 5.167 1.00 92.19 76 TYR A CA 1
ATOM 597 C C . TYR A 1 76 ? -16.085 -13.484 5.762 1.00 92.19 76 TYR A C 1
ATOM 599 O O . TYR A 1 76 ? -16.695 -14.190 6.561 1.00 92.19 76 TYR A O 1
ATOM 607 N N . CYS A 1 77 ? -16.602 -12.325 5.338 1.00 90.56 77 CYS A N 1
ATOM 608 C CA . CYS A 1 77 ? -17.896 -11.840 5.817 1.00 90.56 77 CYS A CA 1
ATOM 609 C C . CYS A 1 77 ? -19.063 -12.736 5.379 1.00 90.56 77 CYS A C 1
ATOM 611 O O . CYS A 1 77 ? -20.028 -12.842 6.124 1.00 90.56 77 CYS A O 1
ATOM 613 N N . ARG A 1 78 ? -19.010 -13.364 4.195 1.00 87.75 78 ARG A N 1
ATOM 614 C CA . ARG A 1 78 ? -20.065 -14.283 3.730 1.00 87.75 78 ARG A CA 1
ATOM 615 C C . ARG A 1 78 ? -20.097 -15.579 4.538 1.00 87.75 78 ARG A C 1
ATOM 617 O O . ARG A 1 78 ? -21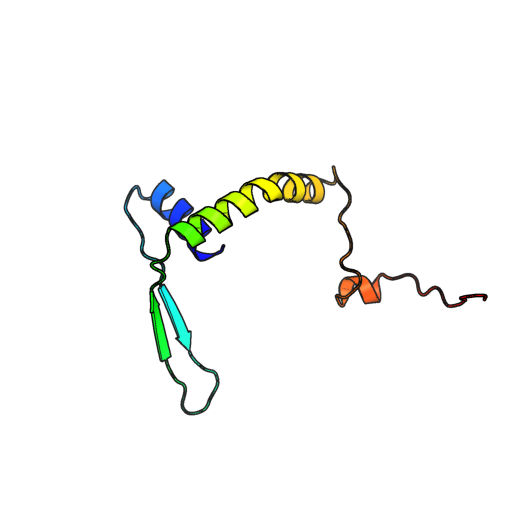.182 -16.024 4.881 1.00 87.75 78 ARG A O 1
ATOM 624 N N . GLN A 1 79 ? -18.936 -16.135 4.877 1.00 88.81 79 GLN A N 1
ATOM 625 C CA . GLN A 1 79 ? -18.827 -17.342 5.705 1.00 88.81 79 GLN A CA 1
ATOM 626 C C . GLN A 1 79 ? -19.259 -17.098 7.159 1.00 88.81 79 GLN A C 1
ATOM 628 O O . GLN A 1 79 ? -19.835 -17.978 7.786 1.00 88.81 79 GLN A O 1
ATOM 633 N N . ASN A 1 80 ? -19.008 -15.894 7.683 1.00 85.19 80 ASN A N 1
ATOM 634 C CA . ASN A 1 80 ? -19.321 -15.522 9.067 1.00 85.19 80 ASN A CA 1
ATOM 635 C C . ASN A 1 80 ? -20.663 -14.782 9.217 1.00 85.19 80 ASN A C 1
ATOM 637 O O . ASN A 1 80 ? -21.021 -14.366 10.320 1.00 85.19 80 ASN A O 1
ATOM 641 N N . LYS A 1 81 ? -21.419 -14.588 8.127 1.00 77.94 81 LYS A N 1
ATOM 642 C CA . LYS A 1 81 ? -22.804 -14.118 8.210 1.00 77.94 81 LYS A CA 1
ATOM 643 C C . LYS A 1 81 ? -23.639 -15.256 8.784 1.00 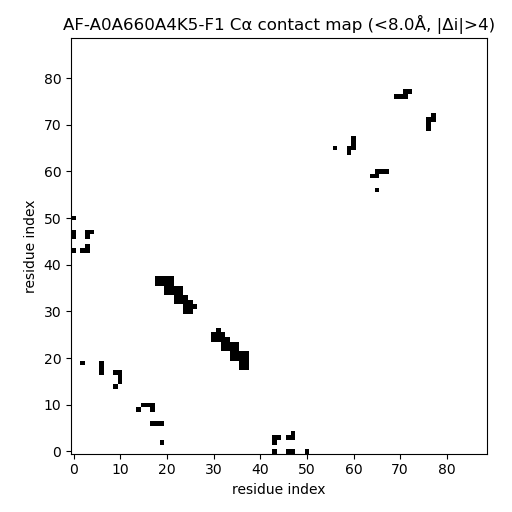77.94 81 LYS A C 1
ATOM 645 O O . LYS A 1 81 ? -23.730 -16.322 8.181 1.00 77.94 81 LYS A O 1
ATOM 650 N N . LEU A 1 82 ? -24.282 -15.017 9.925 1.00 62.84 82 LEU A N 1
ATOM 651 C CA . LEU A 1 82 ? -25.362 -15.884 10.383 1.00 62.84 82 LEU A CA 1
ATOM 652 C C . LEU A 1 82 ? -26.421 -15.879 9.279 1.00 62.84 82 LEU A C 1
ATOM 654 O O . LEU A 1 82 ? -26.957 -14.823 8.944 1.00 62.84 82 LEU A O 1
ATOM 658 N N . SER A 1 83 ? -26.672 -17.032 8.658 1.00 59.78 83 SER A N 1
ATOM 659 C CA . SER A 1 83 ? -27.761 -17.154 7.698 1.00 59.78 83 SER A CA 1
ATOM 660 C C . SER A 1 83 ? -29.058 -16.871 8.448 1.00 59.78 83 SER A C 1
ATOM 662 O O . SER A 1 83 ? -29.523 -17.721 9.208 1.00 59.78 83 SER A O 1
ATOM 664 N N . VAL A 1 84 ? -29.634 -15.687 8.261 1.00 57.94 84 VAL A N 1
ATOM 665 C CA . VAL A 1 84 ? -31.021 -15.436 8.642 1.00 57.94 84 VAL A CA 1
ATOM 666 C C . VAL A 1 84 ? -31.841 -16.238 7.633 1.00 57.94 84 VAL A C 1
ATOM 668 O O . VAL A 1 84 ? -32.103 -15.788 6.527 1.00 57.94 84 VAL A O 1
ATOM 671 N N . ARG A 1 85 ? -32.099 -17.517 7.936 1.00 54.84 85 ARG A N 1
ATOM 672 C CA . ARG A 1 85 ? -32.822 -18.437 7.033 1.00 54.84 85 ARG A CA 1
ATOM 673 C C . ARG A 1 85 ? -34.329 -18.181 7.014 1.00 54.84 85 ARG A C 1
ATOM 675 O O . ARG A 1 85 ? -35.051 -18.903 6.339 1.00 54.84 85 ARG A O 1
ATOM 682 N N . VAL A 1 86 ? -34.793 -17.188 7.765 1.00 59.56 86 VAL A N 1
ATOM 683 C CA . VAL A 1 86 ? -36.197 -16.809 7.849 1.00 59.56 86 VAL A CA 1
ATOM 684 C C . VAL A 1 86 ? -36.268 -15.286 7.830 1.00 59.56 86 VAL A C 1
ATOM 686 O O . VAL A 1 86 ? -35.961 -14.634 8.824 1.00 59.56 86 VAL A O 1
ATOM 689 N N . GLU A 1 87 ? -36.650 -14.732 6.685 1.00 62.56 87 GLU A N 1
ATOM 690 C CA . GLU A 1 87 ? -37.212 -13.385 6.590 1.00 62.56 87 GLU A CA 1
ATOM 691 C C . GLU A 1 87 ? -38.734 -13.562 6.537 1.00 62.56 87 GLU A C 1
ATOM 693 O O . GLU A 1 87 ? -39.247 -14.236 5.644 1.00 62.56 87 GLU A O 1
ATOM 698 N N . ILE A 1 88 ? -39.445 -13.044 7.542 1.00 60.38 88 ILE A N 1
ATOM 699 C CA . ILE A 1 88 ? -40.912 -12.993 7.552 1.00 60.38 88 ILE A CA 1
ATOM 700 C C . ILE A 1 88 ? -41.296 -11.588 7.088 1.00 60.38 88 ILE A C 1
ATOM 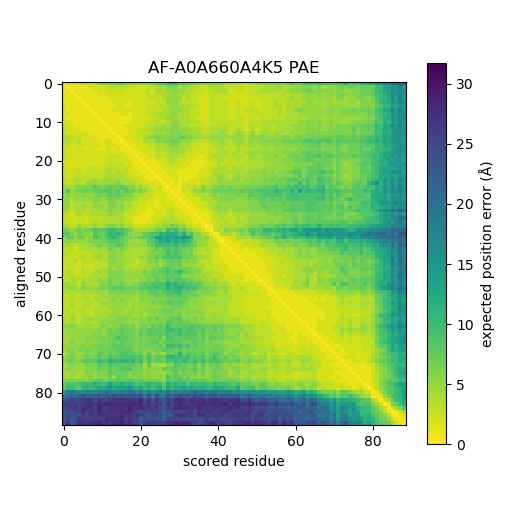702 O O . ILE A 1 88 ? -40.835 -10.612 7.685 1.00 60.38 88 ILE A O 1
ATOM 706 N N . PHE A 1 89 ? -42.088 -11.517 6.020 1.00 57.97 89 PHE A N 1
ATOM 707 C CA . PHE A 1 89 ? -42.720 -10.297 5.513 1.00 57.97 89 PHE A CA 1
ATOM 708 C C . PHE A 1 89 ? -44.075 -10.077 6.183 1.00 57.97 89 PHE A C 1
ATOM 710 O O . PHE A 1 89 ? -44.777 -11.091 6.413 1.00 57.97 89 PHE A O 1
#

InterPro domains:
  IPR011604 PD-(D/E)XK endonuclease-like domain superfamily [G3DSA:3.90.320.10] (1-88)
  IPR024432 Putative exodeoxyribonuclease 8, PDDEXK-like domain [PF12684] (1-80)

pLDDT: mean 88.41, std 10.22, range [54.84, 97.19]